Protein AF-A0A3D1R6Z7-F1 (afdb_monomer_lite)

Structure (mmCIF, N/CA/C/O backbone):
data_AF-A0A3D1R6Z7-F1
#
_entry.id   AF-A0A3D1R6Z7-F1
#
loop_
_atom_site.group_PDB
_atom_site.id
_atom_site.type_symbol
_atom_site.label_atom_id
_atom_site.label_alt_id
_atom_site.label_comp_id
_atom_site.label_asym_id
_atom_site.label_entity_id
_atom_site.label_seq_id
_atom_site.pdbx_PDB_ins_code
_atom_site.Cartn_x
_atom_site.Cartn_y
_atom_site.Cartn_z
_atom_site.occupancy
_atom_site.B_iso_or_equiv
_atom_site.auth_seq_id
_atom_site.auth_comp_id
_atom_site.auth_asym_id
_atom_site.auth_atom_id
_atom_site.pdbx_PDB_model_num
ATOM 1 N N . ALA A 1 1 ? -2.198 5.314 -16.469 1.00 60.84 1 ALA A N 1
ATOM 2 C CA . ALA A 1 1 ? -3.492 5.730 -17.052 1.00 60.84 1 ALA A CA 1
ATOM 3 C C . ALA A 1 1 ? -3.310 7.084 -17.727 1.00 60.84 1 ALA A C 1
ATOM 5 O O . ALA A 1 1 ? -2.509 7.867 -17.241 1.00 60.84 1 ALA A O 1
ATOM 6 N N . HIS A 1 2 ? -3.995 7.358 -18.841 1.00 66.31 2 HIS A N 1
ATOM 7 C CA . HIS A 1 2 ? -3.905 8.664 -19.504 1.00 66.31 2 HIS A CA 1
ATOM 8 C C . HIS A 1 2 ? -4.936 9.626 -18.883 1.00 66.31 2 HIS A C 1
ATOM 10 O O . HIS A 1 2 ? -6.130 9.325 -18.974 1.00 66.31 2 HIS A O 1
ATOM 16 N N . PRO A 1 3 ? -4.539 10.768 -18.288 1.00 65.12 3 PRO A N 1
ATOM 17 C CA . PRO A 1 3 ? -5.457 11.665 -17.568 1.00 65.12 3 PRO A CA 1
ATOM 18 C C . PRO A 1 3 ? -6.625 12.177 -18.424 1.00 65.12 3 PRO A C 1
ATOM 20 O O . PRO A 1 3 ? -7.735 12.356 -17.934 1.00 65.12 3 PRO A O 1
ATOM 23 N N . LEU A 1 4 ? -6.407 12.339 -19.734 1.00 71.81 4 LEU A N 1
ATOM 24 C CA . LEU A 1 4 ? -7.448 12.777 -20.677 1.00 71.81 4 LEU A CA 1
ATOM 25 C C . LEU A 1 4 ? -8.396 11.656 -21.146 1.00 71.81 4 LEU A C 1
ATOM 27 O O . LEU A 1 4 ? -9.326 11.916 -21.897 1.00 71.81 4 LEU A O 1
ATOM 31 N N . ARG A 1 5 ? -8.177 10.402 -20.726 1.00 79.56 5 ARG A N 1
ATOM 32 C CA . ARG A 1 5 ? -9.014 9.239 -21.089 1.00 79.56 5 ARG A CA 1
ATOM 33 C C . ARG A 1 5 ? -9.600 8.555 -19.853 1.00 79.56 5 ARG A C 1
ATOM 35 O O . ARG A 1 5 ? -9.713 7.330 -19.800 1.00 79.56 5 ARG A O 1
ATOM 42 N N . ILE A 1 6 ? -9.932 9.341 -18.832 1.00 78.62 6 ILE A N 1
ATOM 43 C CA . ILE A 1 6 ? -10.578 8.834 -17.620 1.00 78.62 6 ILE A CA 1
ATOM 44 C C . ILE A 1 6 ? -11.997 8.367 -17.967 1.00 78.62 6 ILE A C 1
ATOM 46 O O . ILE A 1 6 ? -12.774 9.109 -18.567 1.00 78.62 6 ILE A O 1
ATOM 50 N N . LYS A 1 7 ? -12.325 7.128 -17.583 1.00 85.50 7 LYS A N 1
ATOM 51 C CA . LYS A 1 7 ? -13.657 6.529 -17.768 1.00 85.50 7 LYS A CA 1
ATOM 52 C C . LYS A 1 7 ? -14.727 7.378 -17.072 1.00 85.50 7 LYS A C 1
ATOM 54 O O . LYS A 1 7 ? -14.471 7.907 -15.994 1.00 85.50 7 LYS A O 1
ATOM 59 N N . LEU A 1 8 ? -15.940 7.435 -17.626 1.00 86.88 8 LEU A N 1
ATOM 60 C CA . LEU A 1 8 ? -17.065 8.175 -17.026 1.00 86.88 8 LEU A CA 1
ATOM 61 C C . LEU A 1 8 ? -17.340 7.763 -15.570 1.00 86.88 8 LEU A C 1
ATOM 63 O O . LEU A 1 8 ? -17.617 8.618 -14.738 1.00 86.88 8 LEU A O 1
ATOM 67 N N . SER A 1 9 ? -17.163 6.484 -15.227 1.00 86.31 9 SER A N 1
ATOM 68 C CA . SER A 1 9 ? -17.288 6.001 -13.844 1.00 86.31 9 SER A CA 1
ATOM 69 C C . SER A 1 9 ? -16.283 6.643 -12.884 1.00 86.31 9 SER A C 1
ATOM 71 O O . SER A 1 9 ?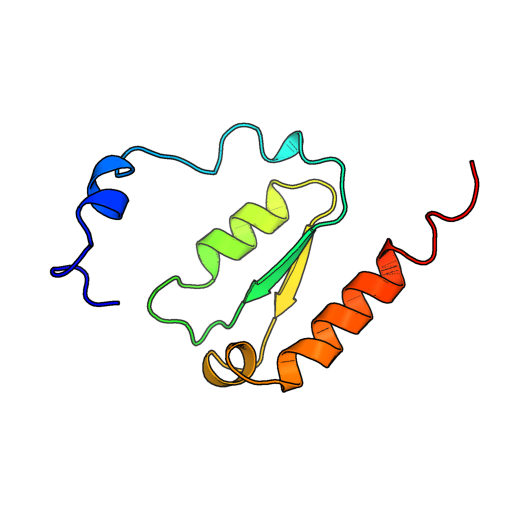 -16.632 6.982 -11.761 1.00 86.31 9 SER A O 1
ATOM 73 N N . ALA A 1 10 ? -15.048 6.867 -13.331 1.00 83.69 10 ALA A N 1
ATOM 74 C CA . ALA A 1 10 ? -14.049 7.587 -12.551 1.00 83.69 10 ALA A CA 1
ATOM 75 C C . ALA A 1 10 ? -14.323 9.102 -12.526 1.00 83.69 10 ALA A C 1
ATOM 77 O O . ALA A 1 10 ? -13.977 9.769 -11.557 1.00 83.69 10 ALA A O 1
ATOM 78 N N . GLN A 1 11 ? -14.991 9.654 -13.549 1.00 85.12 11 GLN A N 1
ATOM 79 C CA . GLN A 1 11 ? -15.452 11.046 -13.511 1.00 85.12 11 GLN A CA 1
ATOM 80 C C . GLN A 1 11 ? -16.571 11.264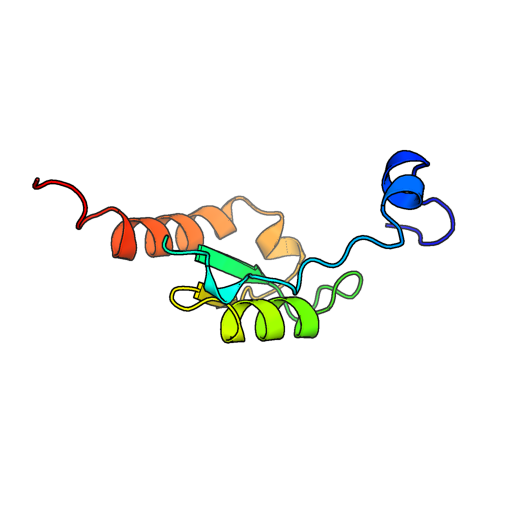 -12.486 1.00 85.12 11 GLN A C 1
ATOM 82 O O . GLN A 1 11 ? -16.575 12.288 -11.808 1.00 85.12 11 GLN A O 1
ATOM 87 N N . ALA A 1 12 ? -17.480 10.296 -12.345 1.00 89.69 12 ALA A N 1
ATOM 88 C CA . ALA A 1 12 ? -18.598 10.362 -11.404 1.00 89.69 12 ALA A CA 1
ATOM 89 C C . ALA A 1 12 ? -18.150 10.469 -9.935 1.00 89.69 12 ALA A C 1
ATOM 91 O O . ALA A 1 12 ? -18.883 10.992 -9.105 1.00 89.69 12 ALA A O 1
ATOM 92 N N . VAL A 1 13 ? -16.933 10.018 -9.621 1.00 87.88 13 VAL A N 1
ATOM 93 C CA . VAL A 1 13 ? -16.359 10.046 -8.267 1.00 87.88 13 VAL A CA 1
ATOM 94 C C . VAL A 1 13 ? -15.254 11.097 -8.106 1.00 87.88 13 VAL A C 1
ATOM 96 O O . VAL A 1 13 ? -14.455 11.006 -7.183 1.00 87.88 13 VAL A O 1
ATOM 99 N N . ARG A 1 14 ? -15.190 12.124 -8.968 1.00 84.88 14 ARG A N 1
ATOM 100 C CA . ARG A 1 14 ? -14.151 13.181 -8.901 1.00 84.88 14 ARG A CA 1
ATOM 101 C C . ARG A 1 14 ? -14.085 13.933 -7.568 1.00 84.88 14 ARG A C 1
ATOM 103 O O . ARG A 1 14 ? -13.037 14.484 -7.259 1.00 84.88 14 ARG A O 1
ATOM 110 N N . HIS A 1 15 ? -15.183 13.968 -6.817 1.00 87.75 15 HIS A N 1
ATOM 111 C CA . HIS A 1 15 ? -15.273 14.626 -5.509 1.00 87.75 15 HIS A CA 1
ATOM 112 C C . HIS A 1 15 ? -15.192 13.643 -4.336 1.00 87.75 15 HIS A C 1
ATOM 114 O O . HIS A 1 15 ? -15.416 14.028 -3.194 1.00 87.75 15 HIS A O 1
ATOM 120 N N . TYR A 1 16 ? -14.920 12.367 -4.609 1.00 88.75 16 TYR A N 1
ATOM 121 C CA . TYR A 1 16 ? -14.707 11.391 -3.557 1.00 88.75 16 TYR A CA 1
ATOM 122 C C . TYR A 1 16 ? -13.362 11.644 -2.876 1.00 88.75 16 TYR A C 1
ATOM 124 O O . TYR A 1 16 ? -12.325 11.725 -3.536 1.00 88.75 16 TYR A O 1
ATOM 132 N N . GLU A 1 17 ? -13.382 11.697 -1.549 1.00 90.38 17 GLU A N 1
ATOM 133 C CA . GLU A 1 17 ? -12.182 11.748 -0.729 1.00 90.38 17 GLU A CA 1
ATOM 134 C C . GLU A 1 17 ? -12.098 10.507 0.150 1.00 90.38 17 GLU A C 1
ATOM 136 O O . GLU A 1 17 ? -13.045 10.152 0.849 1.00 90.38 17 GLU A O 1
ATOM 141 N N . VAL A 1 18 ? -10.931 9.866 0.136 1.00 90.00 18 VAL A N 1
ATOM 142 C CA . VAL A 1 18 ? -10.654 8.670 0.942 1.00 90.00 18 VAL A CA 1
ATOM 143 C C . VAL A 1 18 ? -10.224 9.010 2.377 1.00 90.00 18 VAL A C 1
ATOM 145 O O . VAL A 1 18 ? -10.111 8.121 3.206 1.00 90.00 18 VAL A O 1
ATOM 148 N 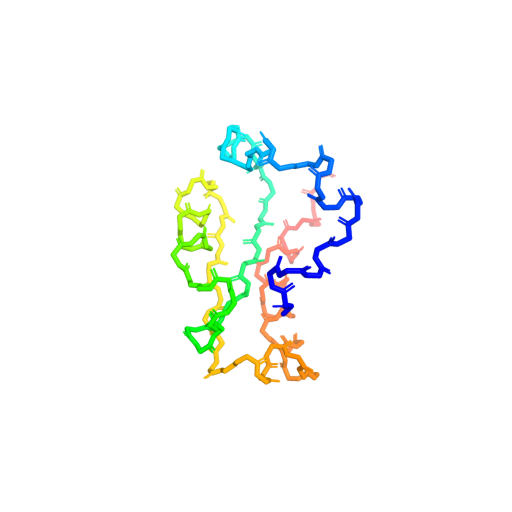N . TRP A 1 19 ? -9.951 10.284 2.679 1.00 94.38 19 TRP A N 1
ATOM 149 C CA . TRP A 1 19 ? -9.352 10.723 3.948 1.00 94.38 19 TRP A CA 1
ATOM 150 C C . TRP A 1 19 ? -10.267 10.645 5.172 1.00 94.38 19 TRP A C 1
ATOM 152 O O . TRP A 1 19 ? -9.768 10.274 6.237 1.00 94.38 19 TRP A O 1
ATOM 162 N N . PRO A 1 20 ? -11.558 11.020 5.087 1.00 95.12 20 PRO A N 1
ATOM 163 C CA . PRO A 1 20 ? -12.413 11.012 6.261 1.00 95.12 20 PRO A CA 1
ATOM 164 C C . PRO A 1 20 ? -12.543 9.603 6.841 1.00 95.12 20 PRO A C 1
ATOM 166 O O . PRO A 1 20 ? -12.844 8.653 6.120 1.00 95.12 20 PRO A O 1
ATOM 169 N N . ARG A 1 21 ? -12.403 9.491 8.165 1.00 94.88 21 ARG A N 1
ATOM 170 C CA . ARG A 1 21 ? -12.677 8.273 8.938 1.00 94.88 21 ARG A CA 1
ATOM 171 C C . ARG A 1 21 ? -11.704 7.110 8.729 1.00 94.88 21 ARG A C 1
ATOM 173 O O . ARG A 1 21 ? -12.013 5.996 9.160 1.00 94.88 21 ARG A O 1
ATOM 180 N N . LEU A 1 22 ? -10.531 7.327 8.129 1.00 96.75 22 LEU A N 1
ATOM 181 C CA . LEU A 1 22 ? -9.493 6.289 8.032 1.00 96.75 22 LEU A CA 1
ATOM 182 C C . LEU A 1 22 ? -9.061 5.762 9.410 1.00 96.75 22 LEU A C 1
ATOM 184 O O . LEU A 1 22 ? -8.731 4.585 9.542 1.00 96.75 22 LEU A O 1
ATOM 188 N N . GLU A 1 23 ? -9.156 6.590 10.450 1.00 96.56 23 GLU A N 1
ATOM 189 C CA . GLU A 1 23 ? -8.897 6.215 11.840 1.00 96.56 23 GLU A CA 1
ATOM 190 C C . GLU A 1 23 ? -9.867 5.148 12.378 1.00 96.56 23 GLU A C 1
ATOM 192 O O . GLU A 1 23 ? -9.565 4.471 13.357 1.00 96.56 23 GLU A O 1
ATOM 197 N N . THR A 1 24 ? -11.024 4.961 11.732 1.00 97.12 24 THR A N 1
ATOM 198 C CA . THR A 1 24 ? -12.031 3.964 12.136 1.00 97.12 24 THR A CA 1
ATOM 199 C C . THR A 1 24 ? -11.734 2.551 11.623 1.00 97.12 24 THR A C 1
ATOM 201 O O . THR A 1 24 ? -12.427 1.601 11.991 1.00 97.12 24 THR A O 1
ATOM 204 N N . ILE A 1 25 ? -10.699 2.377 10.794 1.00 96.69 25 ILE A N 1
ATOM 205 C CA . ILE A 1 25 ? -10.3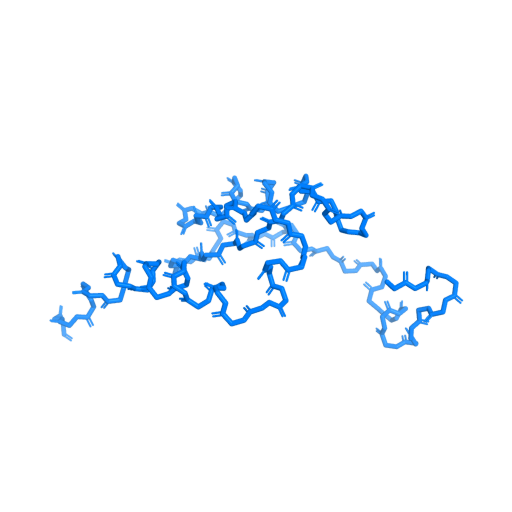02 1.072 10.257 1.00 96.69 25 ILE A CA 1
ATOM 206 C C . ILE A 1 25 ? -9.567 0.277 11.346 1.00 96.69 25 ILE A C 1
ATOM 208 O O . ILE A 1 25 ? -8.392 0.499 11.629 1.00 96.69 25 ILE A O 1
ATOM 212 N N . GLY A 1 26 ? -10.282 -0.662 11.972 1.00 95.06 26 GLY A N 1
ATOM 213 C CA . GLY A 1 26 ? -9.774 -1.455 13.100 1.00 95.06 26 GLY A CA 1
ATOM 214 C C . GLY A 1 26 ? -8.990 -2.719 12.724 1.00 95.06 26 GLY A C 1
ATOM 215 O O . GLY A 1 26 ? -8.355 -3.330 13.592 1.00 95.06 26 GLY A O 1
ATOM 216 N N . CYS A 1 27 ? -9.024 -3.140 11.457 1.00 95.19 27 CYS A N 1
ATOM 217 C CA . CYS A 1 27 ? -8.274 -4.300 10.982 1.00 95.19 27 CYS A CA 1
ATOM 218 C C . CYS A 1 27 ? -6.850 -3.912 10.537 1.00 95.19 27 CYS A C 1
ATOM 220 O O . CYS A 1 27 ? -6.602 -2.758 10.187 1.00 95.19 27 CYS A O 1
ATOM 222 N N . PRO A 1 28 ? -5.895 -4.858 10.544 1.00 96.88 28 PRO A N 1
ATOM 223 C CA . PRO A 1 28 ? -4.592 -4.650 9.921 1.00 96.88 28 PRO A CA 1
ATOM 224 C C . PRO A 1 28 ? -4.713 -4.350 8.424 1.00 96.88 28 PRO A C 1
ATOM 226 O O . PRO A 1 28 ? -5.426 -5.055 7.709 1.00 96.88 28 PRO A O 1
ATOM 229 N N . VAL A 1 29 ? -3.962 -3.359 7.936 1.00 97.19 29 VAL A N 1
ATOM 230 C CA . VAL A 1 29 ? -3.944 -2.983 6.511 1.00 97.19 29 VAL A CA 1
ATOM 231 C C . VAL A 1 29 ? -2.516 -2.975 5.974 1.00 97.19 29 VAL A C 1
ATOM 233 O O . VAL A 1 29 ? -1.660 -2.250 6.471 1.00 97.19 29 VAL A O 1
ATOM 236 N N . GLY A 1 30 ? -2.253 -3.757 4.928 1.00 96.94 30 GLY A N 1
ATOM 237 C CA . GLY A 1 30 ? -0.989 -3.724 4.192 1.00 96.94 30 GLY A CA 1
ATOM 238 C C . GLY A 1 30 ? -1.103 -2.808 2.976 1.00 96.94 30 GLY A C 1
ATOM 239 O O . GLY A 1 30 ? -1.953 -3.032 2.117 1.00 96.94 30 GLY A O 1
ATOM 240 N N . LEU A 1 31 ? -0.246 -1.792 2.882 1.00 96.56 31 LEU A N 1
ATOM 241 C CA . LEU A 1 31 ? -0.219 -0.832 1.777 1.00 96.56 31 LEU A CA 1
ATOM 242 C C . LEU A 1 31 ? 1.062 -0.996 0.958 1.00 96.56 31 LEU A C 1
ATOM 244 O O . LEU A 1 31 ? 2.097 -0.416 1.286 1.00 96.56 31 LEU A O 1
ATOM 248 N N . ALA A 1 32 ? 1.003 -1.785 -0.112 1.00 97.00 32 ALA A N 1
ATOM 249 C CA . ALA A 1 32 ? 2.124 -1.927 -1.036 1.00 97.00 32 ALA A CA 1
ATOM 250 C C . ALA A 1 32 ? 2.238 -0.710 -1.962 1.00 97.00 32 ALA A C 1
ATOM 252 O O . ALA A 1 32 ? 1.252 -0.298 -2.572 1.00 97.00 32 ALA A O 1
ATOM 253 N N . TYR A 1 33 ? 3.443 -0.158 -2.094 1.00 96.56 33 TYR A N 1
ATOM 254 C CA . TYR A 1 33 ? 3.720 0.968 -2.988 1.00 96.56 33 TYR A CA 1
ATOM 255 C C . TYR A 1 33 ? 5.145 0.916 -3.529 1.00 96.56 33 TYR A C 1
ATOM 257 O O . TYR A 1 33 ? 6.023 0.322 -2.913 1.00 96.56 33 TYR A O 1
ATOM 265 N N . ALA A 1 34 ? 5.400 1.585 -4.650 1.00 96.44 34 ALA A N 1
ATOM 266 C CA . ALA A 1 34 ? 6.741 1.786 -5.180 1.00 96.44 34 ALA A CA 1
ATOM 267 C C . ALA A 1 34 ? 6.940 3.269 -5.487 1.00 96.44 34 ALA A C 1
ATOM 269 O O . ALA A 1 34 ? 6.121 3.870 -6.174 1.00 96.44 34 ALA A O 1
ATOM 270 N N . SER A 1 35 ? 8.059 3.851 -5.054 1.00 93.62 35 SER A N 1
ATOM 271 C CA . SER A 1 35 ? 8.393 5.257 -5.347 1.00 93.62 35 SER A CA 1
ATOM 272 C C . SER A 1 35 ? 8.531 5.549 -6.846 1.00 93.62 35 SER A C 1
ATOM 274 O O . SER A 1 35 ? 8.419 6.690 -7.274 1.00 93.62 35 SER A O 1
ATOM 276 N N . THR A 1 36 ? 8.746 4.513 -7.661 1.00 94.56 36 THR A N 1
ATOM 277 C CA . THR A 1 36 ? 8.798 4.612 -9.126 1.00 94.56 36 THR A CA 1
ATOM 278 C C . THR A 1 36 ? 7.418 4.696 -9.793 1.00 94.56 36 THR A C 1
ATOM 280 O O . THR A 1 36 ? 7.353 4.793 -11.017 1.00 94.56 36 THR A O 1
ATOM 283 N N . ASP A 1 37 ? 6.316 4.558 -9.046 1.00 91.25 37 ASP A N 1
ATOM 284 C CA . ASP A 1 37 ? 4.972 4.771 -9.592 1.00 91.25 37 ASP A CA 1
ATOM 285 C C . ASP A 1 37 ? 4.737 6.269 -9.819 1.00 91.25 37 ASP A C 1
ATOM 287 O O . ASP A 1 37 ? 4.370 7.016 -8.915 1.00 91.25 37 ASP A O 1
ATOM 291 N N . SER A 1 38 ? 4.943 6.708 -11.058 1.00 86.88 38 SER A N 1
ATOM 292 C CA . SER A 1 38 ? 4.762 8.102 -11.459 1.00 86.88 38 SER A CA 1
ATOM 293 C C . SER A 1 38 ? 3.300 8.503 -11.675 1.00 86.88 38 SER A C 1
ATOM 295 O O . SER A 1 38 ? 3.032 9.668 -11.952 1.00 86.88 38 SER A O 1
ATOM 297 N N . LEU A 1 39 ? 2.358 7.554 -11.651 1.00 84.25 39 LEU A N 1
ATOM 298 C CA . LEU A 1 39 ? 0.941 7.847 -11.857 1.00 84.25 39 LEU A CA 1
ATOM 299 C C . LEU A 1 39 ? 0.258 8.204 -10.539 1.00 84.25 39 LEU A C 1
ATOM 301 O O . LEU A 1 39 ? -0.539 9.140 -10.507 1.00 84.25 39 LEU A O 1
ATOM 305 N N . HIS A 1 40 ? 0.549 7.445 -9.485 1.00 83.25 40 HIS A N 1
ATOM 306 C CA . HIS A 1 40 ? -0.074 7.626 -8.175 1.00 83.25 40 HIS A CA 1
ATOM 307 C C . HIS A 1 40 ? 0.851 8.280 -7.144 1.00 83.25 40 HIS A C 1
ATOM 309 O O . HIS A 1 40 ? 0.351 8.881 -6.193 1.00 83.25 40 HIS A O 1
ATOM 315 N N . GLY A 1 41 ? 2.172 8.202 -7.336 1.00 88.19 41 GLY A N 1
ATOM 316 C CA . GLY A 1 41 ? 3.142 8.635 -6.334 1.00 88.19 41 GLY A CA 1
ATOM 317 C C . GLY A 1 41 ? 3.105 7.769 -5.071 1.00 88.19 41 GLY A C 1
ATOM 318 O O . GLY A 1 41 ? 2.394 6.767 -4.984 1.00 88.19 41 GLY A O 1
ATOM 319 N N . SER A 1 42 ? 3.887 8.162 -4.067 1.00 93.50 42 SER A N 1
ATOM 320 C CA . SER A 1 42 ? 3.948 7.465 -2.768 1.00 93.50 42 SER A CA 1
ATOM 321 C C . SER A 1 42 ? 3.304 8.260 -1.634 1.00 93.50 42 SER A C 1
ATOM 323 O O . SER A 1 42 ? 2.892 7.697 -0.624 1.00 93.50 42 SER A O 1
ATOM 325 N N . GLU A 1 43 ? 3.145 9.564 -1.824 1.00 94.19 43 GLU A N 1
ATOM 326 C CA . GLU A 1 43 ? 2.713 10.541 -0.834 1.00 94.19 43 GLU A CA 1
ATOM 327 C C . GLU A 1 43 ? 1.325 10.202 -0.286 1.00 94.19 43 GLU A C 1
ATOM 329 O O . GLU A 1 43 ? 1.113 10.195 0.926 1.00 94.19 43 GLU A O 1
ATOM 334 N N . GLY A 1 44 ? 0.387 9.850 -1.172 1.00 93.50 44 GLY A N 1
ATOM 335 C CA . GLY A 1 44 ? -0.962 9.446 -0.777 1.00 93.50 44 GLY A CA 1
ATOM 336 C C . GLY A 1 44 ? -0.976 8.156 0.044 1.00 93.50 44 GLY A C 1
ATOM 337 O O . GLY A 1 44 ? -1.699 8.073 1.035 1.00 93.50 44 GLY A O 1
ATOM 338 N N . ILE A 1 45 ? -0.149 7.173 -0.326 1.00 95.50 45 ILE A N 1
ATOM 339 C CA . ILE A 1 45 ? -0.028 5.902 0.401 1.00 95.50 45 ILE A CA 1
ATOM 340 C C . ILE A 1 45 ? 0.578 6.123 1.785 1.00 95.50 45 ILE A C 1
ATOM 342 O O . ILE A 1 45 ? 0.057 5.611 2.773 1.00 95.50 45 ILE A O 1
ATOM 346 N N . LEU A 1 46 ? 1.644 6.915 1.874 1.00 96.00 46 LEU A N 1
ATOM 347 C CA . LEU A 1 46 ? 2.293 7.224 3.145 1.00 96.00 46 LEU A CA 1
ATOM 348 C C . LEU A 1 46 ? 1.362 8.019 4.066 1.00 96.00 46 LEU A C 1
ATOM 350 O O . LEU A 1 46 ? 1.269 7.712 5.252 1.00 96.00 46 LEU A O 1
ATOM 354 N N . ARG A 1 47 ? 0.596 8.970 3.518 1.00 96.38 47 ARG A N 1
ATOM 355 C CA . ARG A 1 47 ? -0.450 9.682 4.263 1.00 96.38 47 ARG A CA 1
ATOM 356 C C . ARG A 1 47 ? -1.546 8.734 4.760 1.00 96.38 47 ARG A C 1
ATOM 358 O O . ARG A 1 47 ? -1.960 8.841 5.909 1.00 96.38 47 ARG A O 1
ATOM 365 N N . MET A 1 48 ? -2.004 7.798 3.925 1.00 96.44 48 MET A N 1
ATOM 366 C CA . MET A 1 48 ? -2.965 6.765 4.335 1.00 96.44 48 MET A CA 1
ATOM 367 C C . MET A 1 48 ? -2.414 5.897 5.472 1.00 96.44 48 MET A C 1
ATOM 369 O O . MET A 1 48 ? -3.126 5.643 6.441 1.00 96.44 48 MET A O 1
ATOM 373 N N . ALA A 1 49 ? -1.146 5.484 5.384 1.00 96.44 49 ALA A N 1
ATOM 374 C CA . ALA A 1 49 ? -0.489 4.684 6.415 1.00 96.44 49 ALA A CA 1
ATOM 375 C C . ALA A 1 49 ? -0.409 5.414 7.764 1.00 96.44 49 ALA A C 1
ATOM 377 O O . ALA A 1 49 ? -0.546 4.784 8.804 1.00 96.44 49 ALA A O 1
ATOM 378 N N . GLN A 1 50 ? -0.219 6.737 7.748 1.00 96.38 50 GLN A N 1
ATOM 379 C CA . GLN A 1 50 ? -0.210 7.564 8.958 1.00 96.38 50 GLN A CA 1
ATOM 380 C C . GLN A 1 50 ? -1.606 7.761 9.565 1.00 96.38 50 GLN A C 1
ATOM 382 O O . GLN A 1 50 ? -1.724 7.919 10.776 1.00 96.38 50 GLN A O 1
ATOM 387 N N . ALA A 1 51 ? -2.656 7.780 8.740 1.00 97.31 51 ALA A N 1
ATOM 388 C CA . ALA A 1 51 ? -4.027 8.008 9.197 1.00 97.31 51 ALA A CA 1
ATOM 389 C C . ALA A 1 51 ? -4.692 6.746 9.777 1.00 97.31 51 ALA A C 1
ATOM 391 O O . ALA A 1 51 ? -5.541 6.844 10.661 1.00 97.31 51 ALA A O 1
ATOM 392 N N . MET A 1 52 ? -4.328 5.561 9.280 1.00 97.88 52 MET A N 1
ATOM 393 C CA . MET A 1 52 ? -4.882 4.288 9.745 1.00 97.88 52 MET A CA 1
ATOM 394 C C . MET A 1 52 ? -4.101 3.737 10.953 1.00 97.88 52 MET A C 1
ATOM 396 O O . MET A 1 52 ? -2.886 3.573 10.852 1.00 97.88 52 MET A O 1
ATOM 400 N N . PRO A 1 53 ? -4.756 3.331 12.060 1.00 96.75 53 PRO A N 1
ATOM 401 C CA . PRO A 1 53 ? -4.054 2.961 13.296 1.00 96.75 53 PRO A CA 1
ATOM 402 C C . PRO A 1 53 ? -3.197 1.691 13.193 1.00 96.75 53 PRO A C 1
ATOM 404 O O . PRO A 1 53 ? -2.289 1.484 13.993 1.00 96.75 53 PRO A O 1
ATOM 407 N N . ARG A 1 54 ? -3.515 0.802 12.245 1.00 96.31 54 ARG A N 1
ATOM 408 C CA . ARG A 1 54 ? -2.884 -0.522 12.085 1.00 96.31 54 ARG A CA 1
ATOM 409 C C . ARG A 1 54 ? -2.399 -0.762 10.656 1.00 96.31 54 ARG A C 1
ATOM 411 O O . ARG A 1 54 ? -2.423 -1.893 10.166 1.00 96.31 54 ARG A O 1
ATOM 418 N N . ALA A 1 55 ? -2.005 0.306 9.967 1.00 97.12 55 ALA A N 1
ATOM 419 C CA . ALA 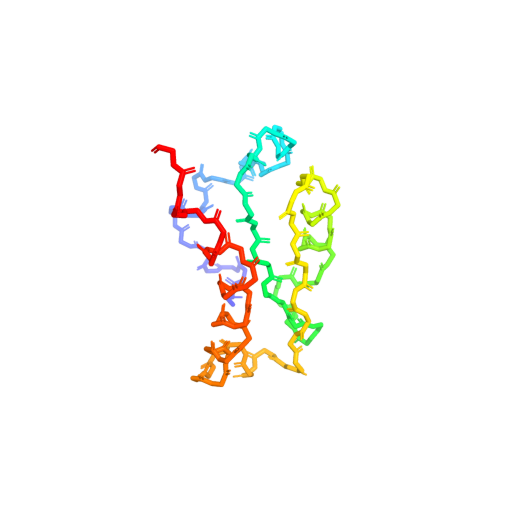A 1 55 ? -1.472 0.204 8.619 1.00 97.12 55 ALA A CA 1
ATOM 420 C C . ALA A 1 55 ? 0.039 -0.061 8.612 1.00 97.12 55 ALA A C 1
ATOM 422 O O . ALA A 1 55 ? 0.798 0.476 9.412 1.00 97.12 55 ALA A O 1
ATOM 423 N N . THR A 1 56 ? 0.479 -0.877 7.658 1.00 97.12 56 THR A N 1
ATOM 424 C CA . THR A 1 56 ? 1.888 -1.139 7.359 1.00 97.12 56 THR A CA 1
ATOM 425 C C . THR A 1 56 ? 2.167 -0.734 5.918 1.00 97.12 56 THR A C 1
ATOM 427 O O . THR A 1 56 ? 1.597 -1.308 4.990 1.00 97.12 56 THR A O 1
ATOM 430 N N . ALA A 1 57 ? 3.052 0.243 5.716 1.00 97.00 57 ALA A N 1
ATOM 431 C CA . ALA A 1 57 ? 3.530 0.604 4.385 1.00 97.00 57 ALA A CA 1
ATOM 432 C C . ALA A 1 57 ? 4.604 -0.397 3.922 1.00 97.00 57 ALA A C 1
ATOM 434 O O . ALA A 1 57 ? 5.636 -0.562 4.570 1.00 97.00 57 ALA A O 1
ATOM 435 N N . ILE A 1 58 ? 4.366 -1.059 2.792 1.00 97.56 58 ILE A N 1
ATOM 436 C CA . ILE A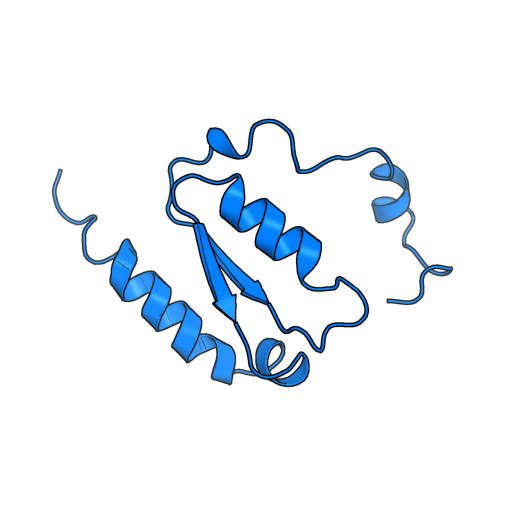 1 58 ? 5.226 -2.101 2.223 1.00 97.56 58 ILE A CA 1
ATOM 437 C C . ILE A 1 58 ? 5.918 -1.519 0.988 1.00 97.56 58 ILE A C 1
ATOM 439 O O . ILE A 1 58 ? 5.362 -1.499 -0.114 1.00 97.56 58 ILE A O 1
ATOM 443 N N . ALA A 1 59 ? 7.133 -1.009 1.181 1.00 96.75 59 ALA A N 1
ATOM 444 C CA . ALA A 1 59 ? 7.920 -0.435 0.097 1.00 96.75 59 ALA A CA 1
ATOM 445 C C . ALA A 1 59 ? 8.390 -1.527 -0.877 1.00 96.75 59 ALA A C 1
ATOM 447 O O . ALA A 1 59 ? 9.082 -2.472 -0.502 1.00 96.75 59 ALA A O 1
ATOM 448 N N . CYS A 1 60 ? 8.027 -1.370 -2.143 1.00 97.31 60 CYS A N 1
ATOM 449 C CA . CYS A 1 60 ? 8.391 -2.242 -3.245 1.00 97.31 60 CYS A CA 1
ATOM 450 C C . CYS A 1 60 ? 9.485 -1.581 -4.099 1.00 97.31 60 CYS A C 1
ATOM 452 O O . CYS A 1 60 ? 9.454 -0.369 -4.323 1.00 97.31 60 CYS A O 1
ATOM 454 N N . PRO A 1 61 ? 10.424 -2.362 -4.658 1.00 96.50 61 PRO A N 1
ATOM 455 C CA . PRO A 1 61 ? 11.576 -1.816 -5.375 1.00 96.50 61 PRO A CA 1
ATOM 456 C C . PRO A 1 61 ? 11.223 -1.152 -6.714 1.00 96.50 61 PRO A C 1
ATOM 458 O O . PRO A 1 61 ? 12.005 -0.360 -7.227 1.00 96.50 61 PRO A O 1
ATOM 461 N N . SER A 1 62 ? 10.084 -1.495 -7.329 1.00 96.50 62 SER A N 1
ATOM 462 C CA . SER A 1 62 ? 9.619 -0.839 -8.558 1.00 96.50 62 SER A CA 1
ATOM 463 C C . SER A 1 62 ? 8.135 -1.082 -8.825 1.00 96.50 62 SER A C 1
ATOM 465 O O . SER A 1 62 ? 7.555 -2.051 -8.335 1.00 96.50 62 SER A O 1
ATOM 467 N N . ASN A 1 63 ? 7.545 -0.274 -9.706 1.00 94.00 63 ASN A N 1
ATOM 468 C CA . ASN A 1 63 ? 6.180 -0.477 -10.186 1.00 94.00 63 ASN A CA 1
ATOM 469 C C . ASN A 1 63 ? 6.028 -1.845 -10.885 1.00 94.00 63 ASN A C 1
ATOM 471 O O . ASN A 1 63 ? 5.062 -2.575 -10.682 1.00 94.00 63 ASN A O 1
ATOM 475 N N . ARG A 1 64 ? 7.049 -2.270 -11.645 1.00 95.88 64 ARG A N 1
ATOM 476 C CA . ARG A 1 64 ? 7.068 -3.601 -12.275 1.00 95.88 64 ARG A CA 1
ATOM 477 C C . ARG A 1 64 ? 7.053 -4.733 -11.245 1.00 95.88 64 ARG A C 1
ATOM 479 O O . ARG A 1 64 ? 6.452 -5.769 -11.501 1.00 95.88 64 ARG A O 1
ATOM 486 N N . TYR A 1 65 ? 7.714 -4.549 -10.102 1.00 97.50 65 TYR A N 1
ATOM 487 C CA . TYR A 1 65 ? 7.689 -5.532 -9.021 1.00 97.50 65 TYR A CA 1
ATOM 488 C C . TYR A 1 65 ? 6.273 -5.711 -8.467 1.00 97.50 65 TYR A C 1
ATOM 490 O O . TYR A 1 65 ? 5.828 -6.851 -8.332 1.00 97.50 65 TYR A O 1
ATOM 498 N N . MET A 1 66 ? 5.555 -4.607 -8.227 1.00 94.94 66 MET A N 1
ATOM 499 C CA . MET A 1 66 ? 4.164 -4.636 -7.757 1.00 94.94 66 MET A CA 1
ATOM 500 C C . MET A 1 66 ? 3.230 -5.365 -8.731 1.00 94.94 66 MET A C 1
ATOM 502 O O . MET A 1 66 ? 2.308 -6.051 -8.308 1.00 94.94 66 MET A O 1
ATOM 506 N N . HIS A 1 67 ? 3.504 -5.278 -10.035 1.00 93.88 67 HIS A N 1
ATOM 507 C CA . HIS A 1 67 ? 2.770 -5.995 -11.082 1.00 93.88 67 HIS A CA 1
ATOM 508 C C . HIS A 1 67 ? 3.312 -7.403 -11.386 1.00 93.88 67 HIS A C 1
ATOM 510 O O . HIS A 1 67 ? 2.988 -7.983 -12.421 1.00 93.88 67 HIS A O 1
ATOM 516 N N . SER A 1 68 ? 4.142 -7.968 -10.509 1.00 97.00 68 SER A N 1
ATOM 517 C CA . SER A 1 68 ? 4.703 -9.311 -10.673 1.00 97.00 68 SER A CA 1
ATOM 518 C C . SER A 1 68 ? 4.248 -10.254 -9.563 1.00 97.00 68 SER A C 1
ATOM 520 O O . SER A 1 68 ? 3.912 -9.825 -8.462 1.00 97.00 68 SER A O 1
ATOM 522 N N . GLY A 1 69 ? 4.349 -11.564 -9.807 1.00 96.94 69 GLY A N 1
ATOM 523 C CA . GLY A 1 69 ? 4.087 -12.577 -8.780 1.00 96.94 69 GLY A CA 1
ATOM 524 C C . GLY A 1 69 ? 5.021 -12.500 -7.564 1.00 96.94 69 GLY A C 1
ATOM 525 O O . GLY A 1 69 ? 4.721 -13.100 -6.538 1.00 96.94 69 GLY A O 1
ATOM 526 N N . ARG A 1 70 ? 6.130 -11.745 -7.637 1.00 97.06 70 ARG A N 1
ATOM 527 C CA . ARG A 1 70 ? 7.062 -11.572 -6.510 1.00 97.06 70 ARG A CA 1
ATOM 528 C C . ARG A 1 70 ? 6.436 -10.817 -5.340 1.00 97.06 70 ARG A C 1
ATOM 530 O O . ARG A 1 70 ? 6.735 -11.158 -4.202 1.00 97.06 70 ARG A O 1
ATOM 537 N N . LEU A 1 71 ? 5.513 -9.886 -5.614 1.00 97.12 71 LEU A N 1
ATOM 538 C CA . LEU A 1 71 ? 4.778 -9.150 -4.579 1.00 97.12 71 LEU A CA 1
ATOM 539 C C . LEU A 1 71 ? 4.072 -10.093 -3.589 1.00 97.12 71 LEU A C 1
ATOM 541 O O . LEU A 1 71 ? 3.927 -9.760 -2.416 1.00 97.12 71 LEU A O 1
ATOM 545 N N . ARG A 1 72 ? 3.688 -11.297 -4.036 1.00 96.94 72 ARG A N 1
ATOM 546 C CA . ARG A 1 72 ? 3.054 -12.309 -3.186 1.00 96.94 72 ARG A CA 1
ATOM 547 C C . ARG A 1 72 ? 3.852 -12.595 -1.915 1.00 96.94 72 ARG A C 1
ATOM 549 O O . ARG A 1 72 ? 3.248 -12.705 -0.860 1.00 96.94 72 ARG A O 1
ATOM 556 N N . ALA A 1 73 ? 5.180 -12.666 -1.993 1.00 96.94 73 ALA A N 1
ATOM 557 C CA . ALA A 1 73 ? 6.004 -12.968 -0.825 1.00 96.94 73 ALA A CA 1
ATOM 558 C C . ALA A 1 73 ? 5.898 -11.886 0.266 1.00 96.94 73 ALA A C 1
ATOM 560 O O . ALA A 1 73 ? 5.916 -12.201 1.455 1.00 96.94 73 ALA A O 1
ATOM 561 N N . ASP A 1 74 ? 5.759 -10.617 -0.124 1.00 97.31 74 ASP A N 1
ATOM 562 C CA . ASP A 1 74 ? 5.595 -9.515 0.825 1.00 97.31 74 ASP A CA 1
ATOM 563 C C . ASP A 1 74 ? 4.188 -9.496 1.434 1.00 97.31 74 ASP A C 1
ATOM 565 O O . ASP A 1 74 ? 4.041 -9.249 2.632 1.00 97.31 74 ASP A O 1
ATOM 569 N N . LEU A 1 75 ? 3.163 -9.823 0.638 1.00 95.31 75 LEU A N 1
ATOM 570 C CA . LEU A 1 75 ? 1.789 -9.956 1.127 1.00 95.31 75 LEU A CA 1
ATOM 571 C C . LEU A 1 75 ? 1.637 -11.151 2.075 1.00 95.31 75 LEU A C 1
ATOM 573 O O . LEU A 1 75 ? 1.057 -11.003 3.147 1.00 95.31 75 LEU A O 1
ATOM 577 N N . ASP A 1 76 ? 2.208 -12.307 1.733 1.00 95.88 76 ASP A N 1
ATOM 578 C CA . ASP A 1 76 ? 2.205 -13.500 2.586 1.00 95.88 76 ASP A CA 1
ATOM 579 C C . ASP A 1 76 ? 2.908 -13.210 3.925 1.00 95.88 76 ASP A C 1
ATOM 581 O O . ASP A 1 76 ? 2.414 -13.602 4.982 1.00 95.88 76 ASP A O 1
ATOM 585 N N . ARG A 1 77 ? 4.018 -12.453 3.909 1.00 95.88 77 ARG A N 1
ATOM 586 C CA . ARG A 1 77 ? 4.701 -12.000 5.134 1.00 95.88 77 ARG A CA 1
ATOM 587 C C . ARG A 1 77 ? 3.798 -11.115 5.993 1.00 95.88 77 ARG A C 1
ATOM 589 O O . ARG A 1 77 ? 3.719 -11.331 7.201 1.00 95.88 77 ARG A O 1
ATOM 596 N N . PHE A 1 78 ? 3.119 -10.142 5.385 1.00 95.94 78 PHE A N 1
ATOM 597 C CA . PHE A 1 78 ? 2.167 -9.284 6.090 1.00 95.94 78 PHE A CA 1
ATOM 598 C C . PHE A 1 78 ? 1.027 -10.103 6.714 1.00 95.94 78 PHE A C 1
ATOM 600 O O . PHE A 1 78 ? 0.705 -9.917 7.888 1.00 95.94 78 PHE A O 1
ATOM 607 N N . LEU A 1 79 ? 0.455 -11.047 5.961 1.00 94.62 79 LEU A N 1
ATOM 608 C CA . LEU A 1 79 ? -0.622 -11.913 6.437 1.00 94.62 79 LEU A CA 1
ATOM 609 C C . LEU A 1 79 ? -0.161 -12.812 7.586 1.00 94.62 79 LEU A C 1
ATOM 611 O O . LEU A 1 79 ? -0.855 -12.900 8.593 1.00 94.62 79 LEU A O 1
ATOM 615 N N . ALA A 1 80 ? 1.018 -13.428 7.493 1.00 94.19 80 ALA A N 1
ATOM 616 C CA . ALA A 1 80 ? 1.553 -14.271 8.561 1.00 94.19 80 ALA A CA 1
ATOM 617 C C . ALA A 1 80 ? 1.693 -13.511 9.894 1.00 94.19 80 ALA A C 1
ATOM 619 O O . ALA A 1 80 ? 1.393 -14.061 10.951 1.00 94.19 80 ALA A O 1
ATOM 620 N N . GLN A 1 81 ? 2.077 -12.231 9.844 1.00 91.88 81 GLN A N 1
ATOM 621 C CA . GLN A 1 81 ? 2.211 -11.368 11.025 1.00 91.88 81 GLN A CA 1
ATOM 622 C C . GLN A 1 81 ? 0.869 -10.990 11.674 1.00 91.88 81 GLN A C 1
ATOM 624 O O . GLN A 1 81 ? 0.837 -10.685 12.863 1.00 91.88 81 GLN A O 1
ATOM 629 N N . HIS A 1 82 ? -0.230 -10.989 10.913 1.00 88.62 82 HIS A N 1
ATOM 630 C CA . HIS A 1 82 ? -1.491 -10.365 11.335 1.00 88.62 82 HIS A CA 1
ATOM 631 C C . HIS A 1 82 ? -2.698 -11.312 11.368 1.00 88.62 82 HIS A C 1
ATOM 633 O O . HIS A 1 82 ? -3.676 -11.024 12.053 1.00 88.62 82 HIS A O 1
ATOM 639 N N . VAL A 1 83 ? -2.633 -12.446 10.669 1.00 75.00 83 VAL A N 1
ATOM 640 C CA . VAL A 1 83 ? -3.683 -13.478 10.624 1.00 75.00 83 VAL A CA 1
ATOM 641 C C . VAL A 1 83 ? -3.335 -14.659 11.539 1.00 75.00 83 VAL A C 1
ATOM 643 O O . VAL A 1 83 ? -4.232 -15.282 12.098 1.00 75.00 83 VAL A O 1
ATOM 646 N N . GLY A 1 84 ? -2.045 -14.907 11.804 1.00 58.28 84 GLY A N 1
ATOM 647 C CA . GLY A 1 84 ? -1.580 -15.984 12.694 1.00 58.28 84 GLY A CA 1
ATOM 648 C C . GLY A 1 84 ? -1.948 -15.834 14.182 1.00 58.28 84 GLY A C 1
ATOM 649 O O . GLY A 1 84 ? -1.670 -16.740 14.958 1.00 58.28 84 GLY A O 1
ATOM 650 N N . GLY A 1 85 ? -2.573 -14.720 14.585 1.00 52.06 85 GLY A N 1
ATOM 651 C CA . GLY A 1 85 ? -3.022 -14.448 15.958 1.00 52.06 85 GLY A CA 1
ATOM 652 C C . GLY A 1 85 ? -4.544 -14.398 16.150 1.00 52.06 85 GLY A C 1
ATOM 653 O O . GLY A 1 85 ? -4.994 -14.052 17.236 1.00 52.06 85 GLY A O 1
ATOM 654 N N . GLN A 1 86 ? -5.347 -14.709 15.123 1.00 49.44 86 GLN A N 1
ATOM 655 C CA . GLN A 1 86 ? -6.821 -14.687 15.194 1.00 49.44 86 GLN A CA 1
ATOM 656 C C . GLN A 1 86 ? -7.437 -16.096 15.187 1.00 49.44 86 GLN A C 1
ATOM 658 O O . GLN A 1 86 ? -8.437 -16.349 14.524 1.00 49.44 86 GLN A O 1
ATOM 663 N N . ALA A 1 87 ? -6.837 -17.020 15.938 1.00 43.88 87 ALA A N 1
ATOM 664 C CA . ALA A 1 87 ? -7.413 -18.328 16.241 1.00 43.88 87 ALA A CA 1
ATOM 665 C C . ALA A 1 87 ? -7.462 -18.538 17.762 1.00 43.88 87 ALA A C 1
ATOM 667 O O . ALA A 1 87 ? -6.729 -19.364 18.290 1.00 43.88 87 ALA A O 1
ATOM 668 N N . ALA A 1 88 ? -8.271 -17.739 18.464 1.00 41.47 88 ALA A N 1
ATOM 669 C CA . ALA A 1 88 ? -8.832 -18.056 19.784 1.00 41.47 88 ALA A CA 1
ATOM 670 C C . ALA A 1 88 ? -9.725 -16.899 20.261 1.00 41.47 88 ALA A C 1
ATOM 672 O O . ALA A 1 88 ? -9.221 -15.936 20.832 1.00 41.47 88 ALA A O 1
ATOM 673 N N . THR A 1 89 ? -11.031 -17.019 20.026 1.00 38.88 89 THR A N 1
ATOM 674 C CA . THR A 1 89 ? -12.123 -16.604 20.929 1.00 38.88 89 THR A CA 1
ATOM 675 C C . THR A 1 89 ? -13.375 -17.335 20.495 1.00 38.88 89 THR A C 1
ATOM 677 O O . THR A 1 89 ? -13.660 -17.277 19.277 1.00 38.88 89 THR A O 1
#

Radius of gyration: 15.56 Å; chains: 1; bounding box: 30×33×42 Å

Secondary structure (DSSP, 8-state):
--GGG--HHHHHTTT--S-TTGGG--S-EEEEE-TT-TTT-SHHHHHHHHHSTTEEEEE-S-HHHHTSTTHHHHHHHHHHHHHTT----

Sequence (89 aa):
AHPLRIKLSAQAVRHYEVWPRLETIGCPVGLAYASTDSLHGSEGILRMAQAMPRATAIACPSNRYMHSGRLRADLDRFLAQHVGGQAAT

Foldseek 3Di:
DDPVPDDVVVVVCPVPDPQPPLCVPPAAAEAEDECQPPPPHCVVSVVSQVNHPRYDYHYDPHPVCVVDPVVVVVVVVSCCVGVVPPPDD

pLDDT: mean 88.99, std 13.56, range [38.88, 97.88]